Protein AF-A0A958PAH5-F1 (afdb_monomer_lite)

Radius of gyration: 20.18 Å; chains: 1; bounding box: 39×30×57 Å

pLDDT: mean 90.85, std 6.23, range [50.31, 97.56]

Str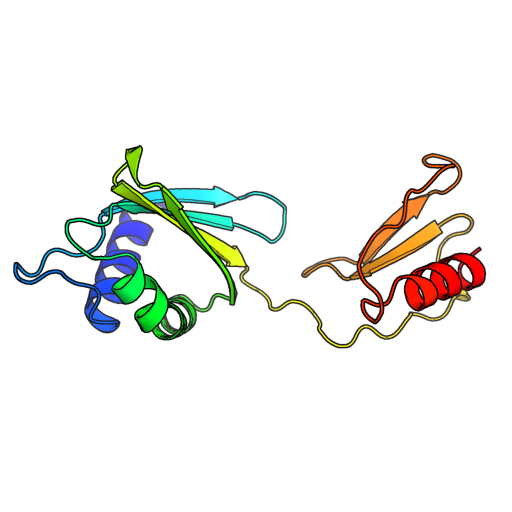ucture (mmCIF, N/CA/C/O backbone):
data_AF-A0A958PAH5-F1
#
_entry.id   AF-A0A958PAH5-F1
#
loop_
_atom_site.group_PDB
_atom_site.id
_atom_site.type_symbol
_atom_site.label_atom_id
_atom_site.label_alt_id
_atom_site.label_comp_id
_atom_site.label_asym_id
_atom_site.label_entity_id
_atom_site.label_seq_id
_atom_site.pdbx_PDB_ins_code
_atom_site.Cartn_x
_atom_site.Cartn_y
_atom_site.Cartn_z
_atom_site.occupancy
_atom_site.B_iso_or_equiv
_atom_site.auth_seq_id
_atom_site.auth_comp_id
_atom_site.auth_asym_id
_atom_site.auth_atom_id
_atom_site.pdbx_PDB_model_num
ATOM 1 N N . MET A 1 1 ? -15.885 -14.153 -1.346 1.00 50.31 1 MET A N 1
ATOM 2 C CA . MET A 1 1 ? -15.772 -14.478 0.097 1.00 50.31 1 MET A CA 1
ATOM 3 C C . MET A 1 1 ? -16.912 -13.771 0.826 1.00 50.31 1 MET A C 1
ATOM 5 O O . MET A 1 1 ? -16.996 -12.555 0.736 1.00 50.31 1 MET A O 1
ATOM 9 N N . GLN A 1 2 ? -17.850 -14.501 1.438 1.00 57.81 2 GLN A N 1
ATOM 10 C CA . GLN A 1 2 ? -19.048 -13.914 2.064 1.00 57.81 2 GLN A CA 1
ATOM 11 C C . GLN A 1 2 ? -18.653 -12.873 3.132 1.00 57.81 2 GLN A C 1
ATOM 13 O O . GLN A 1 2 ? -17.954 -13.219 4.084 1.00 57.81 2 GLN A O 1
ATOM 18 N N . LYS A 1 3 ? -19.107 -11.618 2.974 1.00 70.44 3 LYS A N 1
ATOM 19 C CA . LYS A 1 3 ? -18.812 -10.429 3.813 1.00 70.44 3 LYS A CA 1
ATOM 20 C C . LYS A 1 3 ? -18.780 -10.721 5.323 1.00 70.44 3 LYS A C 1
ATOM 22 O O . LYS A 1 3 ? -17.900 -10.252 6.037 1.00 70.44 3 LYS A O 1
ATOM 27 N N . VAL A 1 4 ? -19.692 -11.577 5.783 1.00 76.06 4 VAL A N 1
ATOM 28 C CA . VAL A 1 4 ? -19.833 -11.996 7.186 1.00 76.06 4 VAL A CA 1
ATOM 29 C C . VAL A 1 4 ? -18.613 -12.768 7.708 1.00 76.06 4 VAL A C 1
ATOM 31 O O . VAL A 1 4 ? -18.192 -12.550 8.842 1.00 76.06 4 VAL A O 1
ATOM 34 N N . ARG A 1 5 ? -18.013 -13.659 6.907 1.00 81.75 5 ARG A N 1
ATOM 35 C CA . ARG A 1 5 ? -16.834 -14.442 7.328 1.00 81.75 5 ARG A CA 1
ATOM 36 C C . ARG A 1 5 ? -15.608 -13.550 7.496 1.00 81.75 5 ARG A C 1
ATOM 38 O O . ARG A 1 5 ? -14.895 -13.683 8.486 1.00 81.75 5 ARG A O 1
ATOM 45 N N . PHE A 1 6 ? -15.414 -12.618 6.563 1.00 84.88 6 PHE A N 1
ATOM 46 C CA . PHE A 1 6 ? -14.322 -11.650 6.627 1.00 84.88 6 PHE A CA 1
ATOM 47 C C . PHE A 1 6 ? -14.455 -10.741 7.851 1.00 84.88 6 PHE A C 1
ATOM 49 O O . PHE A 1 6 ? -13.516 -10.622 8.627 1.00 84.88 6 PHE A O 1
ATOM 56 N N . GLN A 1 7 ? -15.647 -10.192 8.098 1.00 87.38 7 GLN A N 1
ATOM 57 C CA . GLN A 1 7 ? -15.897 -9.344 9.266 1.00 87.38 7 GLN A CA 1
ATOM 58 C C . GLN A 1 7 ? -15.670 -10.084 10.596 1.00 87.38 7 GLN A C 1
ATOM 60 O O . GLN A 1 7 ? -15.093 -9.522 11.524 1.00 87.38 7 GLN A O 1
ATOM 65 N N . LYS A 1 8 ? -16.070 -11.360 10.694 1.00 89.25 8 LYS A N 1
ATOM 66 C CA . LYS A 1 8 ? -15.790 -12.190 11.879 1.00 89.25 8 LYS A CA 1
ATOM 67 C C . LYS A 1 8 ? -14.292 -12.420 12.084 1.00 89.25 8 LYS A C 1
ATOM 69 O O . LYS A 1 8 ? -13.823 -12.335 13.215 1.00 89.25 8 LYS A O 1
ATOM 74 N N . HIS A 1 9 ? -13.555 -12.719 11.015 1.00 90.94 9 HIS A N 1
ATOM 75 C CA . HIS A 1 9 ? -12.103 -12.876 11.078 1.00 90.94 9 HIS A CA 1
ATOM 76 C C . HIS A 1 9 ? -11.424 -11.568 11.505 1.00 90.94 9 HIS A C 1
ATOM 78 O O . HIS A 1 9 ? -10.633 -11.569 12.441 1.00 90.94 9 HIS A O 1
ATOM 84 N N . LEU A 1 10 ? -11.823 -10.447 10.907 1.00 92.50 10 LEU A N 1
ATOM 85 C CA . LEU A 1 10 ? -11.290 -9.125 11.211 1.00 92.50 10 LEU A CA 1
ATOM 86 C C . LEU A 1 10 ? -11.519 -8.723 12.678 1.00 92.50 10 LEU A C 1
ATOM 88 O O . LEU A 1 10 ? -10.606 -8.237 13.334 1.00 92.50 10 LEU A O 1
ATOM 92 N N . ASN A 1 11 ? -12.699 -9.011 13.235 1.00 92.75 11 ASN A N 1
ATOM 93 C CA . ASN A 1 11 ? -12.967 -8.780 14.657 1.00 92.75 11 ASN A CA 1
ATOM 94 C C . ASN A 1 11 ? -12.052 -9.607 15.572 1.00 92.75 11 ASN A C 1
ATOM 96 O O . ASN A 1 11 ? -11.585 -9.092 16.585 1.00 92.75 11 ASN A O 1
ATOM 100 N N . LYS A 1 12 ? -11.770 -10.872 15.223 1.00 93.38 12 LYS A N 1
ATOM 101 C CA . LYS A 1 12 ? -10.800 -11.691 15.972 1.00 93.38 12 LYS A CA 1
ATOM 102 C C . LYS A 1 12 ? -9.405 -11.077 15.913 1.00 93.38 12 LYS A C 1
ATOM 104 O O . LYS A 1 12 ? -8.739 -10.990 16.937 1.00 93.38 12 LYS A O 1
ATOM 109 N N . VAL A 1 13 ? -8.997 -10.605 14.738 1.00 94.12 13 VAL A N 1
ATOM 110 C CA . VAL A 1 13 ? -7.708 -9.934 14.559 1.00 94.12 13 VAL A CA 1
ATOM 111 C C . VAL A 1 13 ? -7.614 -8.670 15.416 1.00 94.12 13 VAL A C 1
ATOM 113 O O . VAL A 1 13 ? -6.615 -8.490 16.105 1.00 94.12 13 VAL A O 1
ATOM 116 N N . PHE A 1 14 ? -8.655 -7.833 15.458 1.00 95.06 14 PHE A N 1
ATOM 117 C CA . PHE A 1 14 ? -8.663 -6.648 16.324 1.00 95.06 14 PHE A CA 1
ATOM 118 C C . PHE A 1 14 ? -8.478 -6.999 17.799 1.00 95.06 14 PHE A C 1
ATOM 120 O O . PHE A 1 14 ? -7.708 -6.336 18.490 1.00 95.06 14 PHE A O 1
ATOM 127 N N . LEU A 1 15 ? -9.136 -8.058 18.275 1.00 92.69 15 LEU A N 1
ATOM 128 C CA . LEU A 1 15 ? -8.969 -8.531 19.649 1.00 92.69 15 LEU A CA 1
ATOM 129 C C . LEU A 1 15 ? -7.538 -9.013 19.915 1.00 92.69 15 LEU A C 1
ATOM 131 O O . LEU A 1 15 ? -6.963 -8.633 20.932 1.00 92.69 15 LEU A O 1
ATOM 135 N N . ASN A 1 16 ? -6.951 -9.778 18.989 1.00 91.31 16 ASN A N 1
ATOM 136 C CA . ASN A 1 16 ? -5.570 -10.258 19.095 1.00 91.31 16 ASN A CA 1
ATOM 137 C C . ASN A 1 16 ? -4.551 -9.109 19.115 1.00 91.31 16 ASN A C 1
ATOM 139 O O . ASN A 1 16 ? -3.548 -9.193 19.814 1.00 91.31 16 ASN A O 1
ATOM 143 N N . CYS A 1 17 ? -4.820 -8.027 18.381 1.00 91.00 17 CYS A N 1
ATOM 144 C CA . CYS A 1 17 ? -3.957 -6.844 18.338 1.00 91.00 17 CYS A CA 1
ATOM 145 C C . CYS A 1 17 ? -4.187 -5.886 19.522 1.00 91.00 17 CYS A C 1
ATOM 147 O O . CYS A 1 17 ? -3.601 -4.808 19.552 1.00 91.00 17 CYS A O 1
ATOM 149 N N . GLY A 1 18 ? -5.084 -6.214 20.462 1.00 90.31 18 GLY A N 1
ATOM 150 C CA . GLY A 1 18 ? -5.451 -5.320 21.566 1.00 90.31 18 GLY A CA 1
ATOM 151 C C . GLY A 1 18 ? -6.217 -4.067 21.125 1.00 90.31 18 GLY A C 1
ATOM 152 O O . GLY A 1 18 ? -6.397 -3.140 21.913 1.00 90.31 18 GLY A O 1
ATOM 153 N N . LEU A 1 19 ? -6.705 -4.036 19.883 1.00 93.50 19 LEU A N 1
ATOM 154 C CA . LEU A 1 19 ? -7.373 -2.892 19.279 1.00 93.50 19 LEU A CA 1
ATOM 155 C C . LEU A 1 19 ? -8.840 -2.845 19.723 1.00 93.50 19 LEU A C 1
ATOM 157 O O . LEU A 1 19 ? -9.766 -3.194 18.987 1.00 93.50 19 LEU A O 1
ATOM 161 N N . LYS A 1 20 ? -9.043 -2.449 20.979 1.00 94.25 20 LYS A N 1
ATOM 162 C CA . LYS A 1 20 ? -10.345 -2.302 21.634 1.00 94.25 20 LYS A CA 1
ATOM 163 C C . LYS A 1 20 ? -10.344 -1.078 22.542 1.00 94.25 20 LYS A C 1
ATOM 165 O O . LYS A 1 20 ? -9.321 -0.728 23.125 1.00 94.25 20 LYS A O 1
ATOM 170 N N . ASN A 1 21 ? -11.488 -0.416 22.661 1.00 92.25 21 ASN A N 1
ATOM 171 C CA . ASN A 1 21 ? -11.636 0.702 23.589 1.00 92.25 21 ASN A CA 1
ATOM 172 C C . ASN A 1 21 ? -11.779 0.214 25.048 1.00 92.25 21 ASN A C 1
ATOM 174 O O . ASN A 1 21 ? -11.850 -0.989 25.308 1.00 92.25 21 ASN A O 1
ATOM 178 N N . ALA A 1 22 ? -11.872 1.149 26.000 1.00 89.94 22 ALA A N 1
ATOM 179 C CA . ALA A 1 22 ? -12.030 0.842 27.428 1.00 89.94 22 ALA A CA 1
ATOM 180 C C . ALA A 1 22 ? -13.271 -0.020 27.749 1.00 89.94 22 ALA A C 1
ATOM 182 O O . ALA A 1 22 ? -13.272 -0.773 28.715 1.00 89.94 22 ALA A O 1
ATOM 183 N N . PHE A 1 23 ? -14.305 0.041 26.905 1.00 90.44 23 PHE A N 1
ATOM 184 C CA . PHE A 1 23 ? -15.536 -0.746 27.026 1.00 90.44 23 PHE A CA 1
ATOM 185 C C . PHE A 1 23 ? -15.470 -2.095 26.289 1.00 90.44 23 PHE A C 1
ATOM 187 O O . PHE A 1 23 ? -16.491 -2.757 26.116 1.00 90.44 23 PHE A O 1
ATOM 194 N N . GLY A 1 24 ? -14.299 -2.486 25.778 1.00 89.06 24 GLY A N 1
ATOM 195 C CA . GLY A 1 24 ? -14.103 -3.737 25.045 1.00 89.06 24 GLY A CA 1
ATOM 196 C C . GLY A 1 24 ? -14.654 -3.748 23.615 1.00 89.06 24 GLY A C 1
ATOM 197 O O . GLY A 1 24 ? -14.652 -4.801 22.979 1.00 89.06 24 GLY A O 1
ATOM 198 N N . LYS A 1 25 ? -15.102 -2.608 23.069 1.00 92.50 25 LYS A N 1
ATOM 199 C CA . LYS A 1 25 ? -15.568 -2.527 21.675 1.00 92.50 25 LYS A CA 1
ATOM 200 C C . LYS A 1 25 ? -14.382 -2.423 20.717 1.00 92.50 25 LYS A C 1
ATOM 202 O O . LYS A 1 25 ? -13.494 -1.595 20.911 1.00 92.50 25 LYS A O 1
ATOM 207 N N . THR A 1 26 ? -14.408 -3.224 19.657 1.00 95.12 26 THR A N 1
ATOM 208 C CA . THR A 1 26 ? -13.426 -3.202 18.562 1.00 95.12 26 THR A CA 1
ATOM 209 C C . THR A 1 26 ? -13.804 -2.174 17.485 1.00 95.12 26 THR A C 1
ATOM 211 O O . THR A 1 26 ? -14.954 -1.708 17.455 1.00 95.12 26 THR A O 1
ATOM 214 N N . PRO A 1 27 ? -12.886 -1.830 16.561 1.00 96.06 27 PRO A N 1
ATOM 215 C CA . PRO A 1 27 ? -13.210 -1.048 15.374 1.00 96.06 27 PRO A CA 1
ATOM 216 C C . PRO A 1 27 ? -14.375 -1.645 14.581 1.00 96.06 27 PRO A C 1
ATOM 218 O O . PRO A 1 27 ? -14.545 -2.864 14.494 1.00 96.06 27 PRO A O 1
ATOM 221 N N . GLY A 1 28 ? -15.193 -0.775 13.993 1.00 94.62 28 GLY A N 1
ATOM 222 C CA . GLY A 1 28 ? -16.343 -1.187 13.191 1.00 94.62 28 GLY A CA 1
ATOM 223 C C . GLY A 1 28 ? -15.968 -1.325 11.723 1.00 94.62 28 GLY A C 1
ATOM 224 O O . GLY A 1 28 ? -15.526 -0.357 11.118 1.00 94.62 28 GLY A O 1
ATOM 225 N N . PHE A 1 29 ? -16.180 -2.489 11.115 1.00 95.25 29 PHE A N 1
ATOM 226 C CA . PHE A 1 29 ? -15.970 -2.654 9.675 1.00 95.25 29 PHE A CA 1
ATOM 227 C C . PHE A 1 29 ? -16.925 -1.766 8.857 1.00 95.25 29 PHE A C 1
ATOM 229 O O . PHE A 1 29 ? -18.138 -1.821 9.064 1.00 95.25 29 PHE A O 1
ATOM 236 N N . ILE A 1 30 ? -16.390 -0.979 7.914 1.00 94.88 30 ILE A N 1
ATOM 237 C CA . ILE A 1 30 ? -17.185 -0.202 6.951 1.00 94.88 30 ILE A CA 1
ATOM 238 C C . ILE A 1 30 ? -17.173 -0.916 5.596 1.00 94.88 30 ILE A C 1
ATOM 240 O O . ILE A 1 30 ? -18.212 -1.391 5.132 1.00 94.88 30 ILE A O 1
ATOM 244 N N . PHE A 1 31 ? -15.999 -1.017 4.969 1.00 94.62 31 PHE A N 1
ATOM 245 C CA . PHE A 1 31 ? -15.809 -1.726 3.705 1.00 94.62 31 PHE A CA 1
ATOM 246 C C . PHE A 1 31 ? -14.356 -2.163 3.514 1.00 94.62 31 PHE A C 1
ATOM 248 O O . PHE A 1 31 ? -13.446 -1.643 4.154 1.00 94.62 31 PHE A O 1
ATOM 255 N N . ASP A 1 32 ? -14.156 -3.081 2.573 1.00 94.44 32 ASP A N 1
ATOM 256 C CA . ASP A 1 32 ? -12.856 -3.444 2.014 1.00 94.44 32 ASP A CA 1
ATOM 257 C C . ASP A 1 32 ? -13.013 -3.587 0.495 1.00 94.44 32 ASP A C 1
ATOM 259 O O . ASP A 1 32 ? -13.796 -4.423 0.030 1.00 94.44 32 ASP A O 1
ATOM 263 N N . ARG A 1 33 ? -12.331 -2.736 -0.279 1.00 94.56 33 ARG A N 1
ATOM 264 C CA . ARG A 1 33 ? -12.472 -2.667 -1.743 1.00 94.56 33 ARG A CA 1
ATOM 265 C C . ARG A 1 33 ? -11.125 -2.548 -2.442 1.00 94.56 33 ARG A C 1
ATOM 267 O O . ARG A 1 33 ? -10.218 -1.911 -1.917 1.00 94.56 33 ARG A O 1
ATOM 274 N N . SER A 1 34 ? -11.020 -3.120 -3.637 1.00 94.12 34 SER A N 1
ATOM 275 C CA . SER A 1 34 ? -9.860 -2.903 -4.505 1.00 94.12 34 SER A CA 1
ATOM 276 C C . SER A 1 34 ? -9.818 -1.448 -4.974 1.00 94.12 34 SER A C 1
ATOM 278 O O . SER A 1 34 ? -10.854 -0.892 -5.343 1.00 94.12 34 SER A O 1
ATOM 280 N N . VAL A 1 35 ? -8.636 -0.839 -4.914 1.00 93.19 35 VAL A N 1
ATOM 281 C CA . VAL A 1 35 ? -8.342 0.477 -5.506 1.00 93.19 35 VAL A CA 1
ATOM 282 C C . VAL A 1 35 ? -7.754 0.281 -6.897 1.00 93.19 35 VAL A C 1
ATOM 284 O O . VAL A 1 35 ? -8.156 0.959 -7.835 1.00 93.19 35 VAL A O 1
ATOM 287 N N . ASP A 1 36 ? -6.871 -0.706 -7.027 1.00 88.69 36 ASP A N 1
ATOM 288 C CA . ASP A 1 36 ? -6.302 -1.167 -8.285 1.00 88.69 36 ASP A CA 1
ATOM 289 C C . ASP A 1 36 ? -6.155 -2.706 -8.256 1.00 88.69 36 ASP A C 1
ATOM 291 O O . ASP A 1 36 ? -6.856 -3.396 -7.507 1.00 88.69 36 ASP A O 1
ATOM 295 N N . ILE A 1 37 ? -5.298 -3.255 -9.119 1.00 87.12 37 ILE A N 1
ATOM 296 C CA . ILE A 1 37 ? -5.066 -4.699 -9.261 1.00 87.12 37 ILE A CA 1
ATOM 297 C C . ILE A 1 37 ? -4.431 -5.305 -7.996 1.00 87.12 37 ILE A C 1
ATOM 299 O O . ILE A 1 37 ? -4.783 -6.426 -7.622 1.00 87.12 37 ILE A O 1
ATOM 303 N N . ASP A 1 38 ? -3.533 -4.577 -7.334 1.00 90.81 38 ASP A N 1
ATOM 304 C CA . ASP A 1 38 ? -2.702 -5.070 -6.230 1.00 90.81 38 ASP A CA 1
ATOM 305 C C . ASP A 1 38 ? -3.063 -4.435 -4.874 1.00 90.81 38 ASP A C 1
ATOM 307 O O . ASP A 1 38 ? -2.851 -5.048 -3.821 1.00 90.81 38 ASP A O 1
ATOM 311 N N . THR A 1 39 ? -3.651 -3.239 -4.896 1.00 92.94 39 THR A N 1
ATOM 312 C CA . THR A 1 39 ? -3.927 -2.395 -3.733 1.00 92.94 39 THR A CA 1
ATOM 313 C C . THR A 1 39 ? -5.397 -2.451 -3.337 1.00 92.94 39 THR A C 1
ATOM 315 O O . THR A 1 39 ? -6.319 -2.352 -4.158 1.00 92.94 39 THR A O 1
ATOM 318 N N . ARG A 1 40 ? -5.644 -2.543 -2.033 1.00 95.31 40 ARG A N 1
ATOM 319 C CA . ARG A 1 40 ? -6.969 -2.532 -1.415 1.00 95.31 40 ARG A CA 1
ATOM 320 C C . ARG A 1 40 ? -7.056 -1.441 -0.361 1.00 95.31 40 ARG A C 1
ATOM 322 O O . ARG A 1 40 ? -6.068 -1.043 0.246 1.00 95.31 40 ARG A O 1
ATOM 329 N N . LYS A 1 41 ? -8.277 -0.968 -0.136 1.00 97.12 41 LYS A N 1
ATOM 330 C CA . LYS A 1 41 ? -8.613 0.017 0.887 1.00 97.12 41 LYS A CA 1
ATOM 331 C C . LYS A 1 41 ? -9.592 -0.590 1.881 1.00 97.12 41 LYS A C 1
ATOM 333 O O . LYS A 1 41 ? -10.735 -0.881 1.517 1.00 97.12 41 LYS A O 1
ATOM 338 N N . LEU A 1 42 ? -9.150 -0.711 3.129 1.00 96.38 42 LEU A N 1
ATOM 339 C CA . LEU A 1 42 ? -9.955 -1.098 4.283 1.00 96.38 42 LEU A CA 1
ATOM 340 C C . LEU A 1 42 ? -10.377 0.159 5.049 1.00 96.38 42 LEU A C 1
ATOM 342 O O . LEU A 1 42 ? -9.531 0.916 5.513 1.00 96.38 42 LEU A O 1
ATOM 346 N N . ALA A 1 43 ? -11.680 0.366 5.211 1.00 96.81 43 ALA A N 1
ATOM 347 C CA . ALA A 1 43 ? -12.223 1.466 6.001 1.00 96.81 43 ALA A CA 1
ATOM 348 C C . ALA A 1 43 ? -12.855 0.947 7.295 1.00 96.81 43 ALA A C 1
ATOM 350 O O . ALA A 1 43 ? -13.694 0.037 7.270 1.00 96.81 43 ALA A O 1
ATOM 351 N N . LEU A 1 44 ? -12.477 1.553 8.424 1.00 96.62 44 LEU A N 1
ATOM 352 C CA . LEU A 1 44 ? -12.918 1.163 9.766 1.00 96.62 44 LEU A CA 1
ATOM 353 C C . LEU A 1 44 ? -13.446 2.370 10.545 1.00 96.62 44 LEU A C 1
ATOM 355 O O . LEU A 1 44 ? -12.886 3.460 10.484 1.00 96.62 44 LEU A O 1
ATOM 359 N N . ARG A 1 45 ? -14.508 2.180 11.329 1.00 96.44 45 ARG A N 1
ATOM 360 C CA . ARG A 1 45 ? -14.958 3.141 12.343 1.00 96.44 45 ARG A CA 1
ATOM 361 C C . ARG A 1 45 ? -14.064 3.045 13.569 1.00 96.44 45 ARG A C 1
ATOM 363 O O . ARG A 1 45 ? -13.808 1.941 14.053 1.00 96.44 45 ARG A O 1
ATOM 370 N N . LYS A 1 46 ? -13.684 4.196 14.124 1.00 94.56 46 LYS A N 1
ATOM 371 C CA . LYS A 1 46 ? -12.801 4.278 15.296 1.00 94.56 46 LYS A CA 1
ATOM 372 C C . LYS A 1 46 ? -13.423 3.727 16.580 1.00 94.56 46 LYS A C 1
ATOM 374 O O . LYS A 1 46 ? -12.706 3.218 17.429 1.00 94.56 46 LYS A O 1
ATOM 379 N N . ASN A 1 47 ? -14.745 3.830 16.745 1.00 93.62 47 ASN A N 1
ATOM 380 C CA . ASN A 1 47 ? -15.469 3.361 17.937 1.00 93.62 47 ASN A CA 1
ATOM 381 C C . ASN A 1 47 ? -14.837 3.813 19.277 1.00 93.62 47 ASN A C 1
ATOM 383 O O . ASN A 1 47 ? -14.773 3.049 20.239 1.00 93.62 47 ASN A O 1
ATOM 387 N N . GLY A 1 48 ? -14.380 5.069 19.346 1.00 90.75 48 GLY A N 1
ATOM 388 C CA . GLY A 1 48 ? -13.771 5.654 20.548 1.00 90.75 48 GLY A CA 1
ATOM 389 C C . GLY A 1 48 ? -12.264 5.416 20.702 1.00 90.75 48 GLY A C 1
ATOM 390 O O . GLY A 1 48 ? -11.697 5.838 21.701 1.00 90.75 48 GLY A O 1
ATOM 391 N N . LEU A 1 49 ? -11.612 4.770 19.732 1.00 94.44 49 LEU A N 1
ATOM 392 C CA . LEU A 1 49 ? -10.152 4.702 19.641 1.00 94.44 49 LEU A CA 1
ATOM 393 C C . LEU A 1 49 ? -9.584 5.974 18.991 1.00 94.44 49 LEU A C 1
ATOM 395 O O . LEU A 1 49 ? -10.184 6.551 18.081 1.00 94.44 49 LEU A O 1
ATOM 399 N N . SER A 1 50 ? -8.408 6.396 19.441 1.00 94.44 50 SER A N 1
ATOM 400 C CA . SER A 1 50 ? -7.624 7.469 18.821 1.00 94.44 50 SER A CA 1
ATOM 401 C C . SER A 1 50 ? -6.849 6.959 17.604 1.00 94.44 50 SER A C 1
ATOM 403 O O . SER A 1 50 ? -6.523 5.776 17.523 1.00 94.44 50 SER A O 1
ATOM 405 N N . PHE A 1 51 ? -6.504 7.853 16.674 1.00 95.81 51 PHE A N 1
ATOM 406 C CA . PHE A 1 51 ? -5.670 7.510 15.517 1.00 95.81 51 PHE A CA 1
ATOM 407 C C . PHE A 1 51 ? -4.327 6.883 15.922 1.00 95.81 51 PHE A C 1
ATOM 409 O O . PHE A 1 51 ? -3.940 5.855 15.378 1.00 95.81 51 PHE A O 1
ATOM 416 N N . LYS A 1 52 ? -3.691 7.418 16.972 1.00 95.75 52 LYS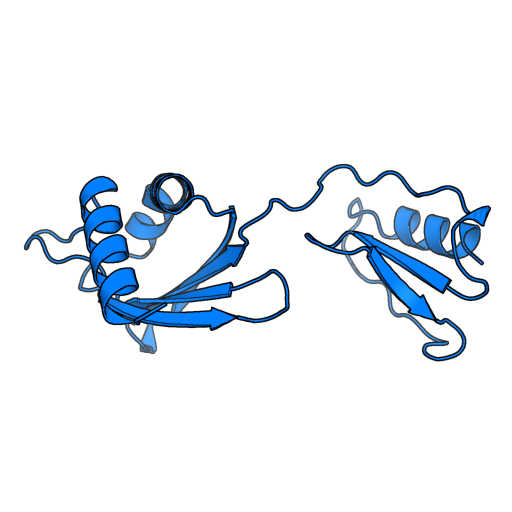 A N 1
ATOM 417 C CA . LYS A 1 52 ? -2.418 6.915 17.504 1.00 95.75 52 LYS A CA 1
ATOM 418 C C . LYS A 1 52 ? -2.477 5.441 17.922 1.00 95.75 52 LYS A C 1
ATOM 420 O O . LYS A 1 52 ? -1.512 4.711 17.738 1.00 95.75 52 LYS A O 1
ATOM 425 N N . GLN A 1 53 ? -3.612 4.978 18.452 1.00 95.25 53 GLN A N 1
ATOM 426 C CA . GLN A 1 53 ? -3.791 3.560 18.797 1.00 95.25 53 GLN A CA 1
ATOM 427 C C . GLN A 1 53 ? -3.830 2.663 17.553 1.00 95.25 53 GLN A C 1
ATOM 429 O O . GLN A 1 53 ? -3.386 1.517 17.606 1.00 95.25 53 GLN A O 1
ATOM 434 N N . PHE A 1 54 ? -4.341 3.168 16.428 1.00 95.88 54 PHE A N 1
ATOM 435 C CA . PHE A 1 54 ? -4.278 2.448 15.159 1.00 95.88 54 PHE A CA 1
ATOM 436 C C . PHE A 1 54 ? -2.861 2.428 14.592 1.00 95.88 54 PHE A C 1
ATOM 438 O O . PHE A 1 54 ? -2.421 1.370 14.164 1.00 95.88 54 PHE A O 1
ATOM 445 N N . GLU A 1 55 ? -2.129 3.543 14.648 1.00 95.44 55 GLU A N 1
ATOM 446 C CA . GLU A 1 55 ? -0.723 3.584 14.219 1.00 95.44 55 GLU A CA 1
ATOM 447 C C . GLU A 1 55 ? 0.136 2.589 15.010 1.00 95.44 55 GLU A C 1
ATOM 449 O O . GLU A 1 55 ? 0.858 1.790 14.426 1.00 95.44 55 GLU A O 1
ATOM 454 N N . GLN A 1 56 ? -0.008 2.563 16.337 1.00 94.81 56 GLN A N 1
ATOM 455 C CA . GLN A 1 56 ? 0.748 1.657 17.210 1.00 94.81 56 GLN A CA 1
ATOM 456 C C . GLN A 1 56 ? 0.410 0.173 17.010 1.00 94.81 56 GLN A C 1
ATOM 458 O O . GLN A 1 56 ? 1.229 -0.690 17.306 1.00 94.81 56 GLN A O 1
ATOM 463 N N . SER A 1 57 ? -0.798 -0.139 16.538 1.00 94.25 57 SER A N 1
ATOM 464 C CA . SER A 1 57 ? -1.234 -1.518 16.285 1.00 94.25 57 SER A CA 1
ATOM 465 C C . SER A 1 57 ? -1.110 -1.925 14.817 1.00 94.25 57 SER A C 1
ATOM 467 O O . SER A 1 57 ? -1.448 -3.062 14.483 1.00 94.25 57 SER A O 1
ATOM 469 N N . LEU A 1 58 ? -0.625 -1.033 13.946 1.00 93.81 58 LEU A N 1
ATOM 470 C CA . LEU A 1 58 ? -0.626 -1.227 12.499 1.00 93.81 58 LEU A CA 1
ATOM 471 C C . LEU A 1 58 ? 0.220 -2.428 12.079 1.00 93.81 58 LEU A C 1
ATOM 473 O O . LEU A 1 58 ? -0.245 -3.241 11.286 1.00 93.81 58 LEU A O 1
ATOM 477 N N . ASP A 1 59 ? 1.405 -2.586 12.667 1.00 93.56 59 ASP A N 1
ATOM 478 C CA . ASP A 1 59 ? 2.300 -3.712 12.378 1.00 93.56 59 ASP A CA 1
ATOM 479 C C . ASP A 1 59 ? 1.691 -5.041 12.835 1.00 93.56 59 ASP A C 1
ATOM 481 O O . ASP A 1 59 ? 1.699 -6.037 12.110 1.00 93.56 59 ASP A O 1
ATOM 485 N N . HIS A 1 60 ? 1.080 -5.066 14.023 1.00 94.38 60 HIS A N 1
ATOM 486 C CA . HIS A 1 60 ? 0.379 -6.250 14.519 1.00 94.38 60 HIS A CA 1
ATOM 487 C C . HIS A 1 60 ? -0.822 -6.607 13.640 1.00 94.38 60 HIS A C 1
ATOM 489 O O . HIS A 1 60 ? -1.030 -7.787 13.337 1.00 94.38 60 HIS A O 1
ATOM 495 N N . LEU A 1 61 ? -1.587 -5.602 13.208 1.00 94.19 61 LEU A N 1
ATOM 496 C CA . LEU A 1 61 ? -2.718 -5.760 12.300 1.00 94.19 61 LEU A CA 1
ATOM 497 C C . LEU A 1 61 ? -2.253 -6.324 10.953 1.00 94.19 61 LEU A C 1
ATOM 499 O O . LEU A 1 61 ? -2.834 -7.295 10.468 1.00 94.19 61 LEU A O 1
ATOM 503 N N . ALA A 1 62 ? -1.197 -5.742 10.383 1.00 94.25 62 ALA A N 1
ATOM 504 C CA . ALA A 1 62 ? -0.608 -6.147 9.116 1.00 94.25 62 ALA A CA 1
ATOM 505 C C . ALA A 1 62 ? -0.136 -7.607 9.163 1.00 94.25 62 ALA A C 1
ATOM 507 O O . ALA A 1 62 ? -0.521 -8.412 8.315 1.00 94.25 62 ALA A O 1
ATOM 508 N N . ASN A 1 63 ? 0.580 -7.982 10.225 1.00 93.50 63 ASN A N 1
ATOM 509 C CA . ASN A 1 63 ? 1.059 -9.346 10.440 1.00 93.50 63 ASN A CA 1
ATOM 510 C C . ASN A 1 63 ? -0.086 -10.357 10.606 1.00 93.50 63 ASN A C 1
ATOM 512 O O . ASN A 1 63 ? -0.067 -11.422 9.990 1.00 93.50 63 ASN A O 1
ATOM 516 N N . ASN A 1 64 ? -1.112 -10.029 11.398 1.00 93.50 64 ASN A N 1
ATOM 517 C CA . ASN A 1 64 ? -2.253 -10.928 11.616 1.00 93.50 64 ASN A CA 1
ATOM 518 C C . ASN A 1 64 ? -3.117 -11.102 10.358 1.00 93.50 64 ASN A C 1
ATOM 520 O O . ASN A 1 64 ? -3.712 -12.163 10.170 1.00 93.50 64 ASN A O 1
ATOM 524 N N . LEU A 1 65 ? -3.205 -10.071 9.514 1.00 92.19 65 LEU A N 1
ATOM 525 C CA . LEU A 1 65 ? -3.925 -10.125 8.240 1.00 92.19 65 LEU A CA 1
ATOM 526 C C . LEU A 1 65 ? -3.062 -10.638 7.079 1.00 92.19 65 LEU A C 1
ATOM 528 O O . LEU A 1 65 ? -3.616 -10.883 6.008 1.00 92.19 65 LEU A O 1
ATOM 532 N N . GLN A 1 66 ? -1.752 -10.820 7.285 1.00 93.25 66 GLN A N 1
ATOM 533 C CA . GLN A 1 66 ? -0.772 -11.178 6.253 1.00 93.25 66 GLN A CA 1
ATOM 534 C C . GLN A 1 66 ? -0.796 -10.190 5.076 1.00 93.25 66 GLN A C 1
ATOM 536 O O . GLN A 1 66 ? -0.948 -10.569 3.912 1.00 93.25 66 GLN A O 1
ATOM 541 N N . ILE A 1 67 ? -0.704 -8.899 5.397 1.00 94.56 67 ILE A N 1
ATOM 542 C CA . ILE A 1 67 ? -0.749 -7.794 4.434 1.00 94.56 67 ILE A CA 1
ATOM 543 C C . ILE A 1 67 ? 0.435 -6.848 4.619 1.00 94.56 67 ILE A C 1
ATOM 545 O O . ILE A 1 67 ? 1.018 -6.765 5.695 1.00 94.56 67 ILE A O 1
ATOM 549 N N . TYR A 1 68 ? 0.726 -6.088 3.569 1.00 94.38 68 TYR A N 1
ATOM 550 C CA . TYR A 1 68 ? 1.685 -4.990 3.565 1.00 94.3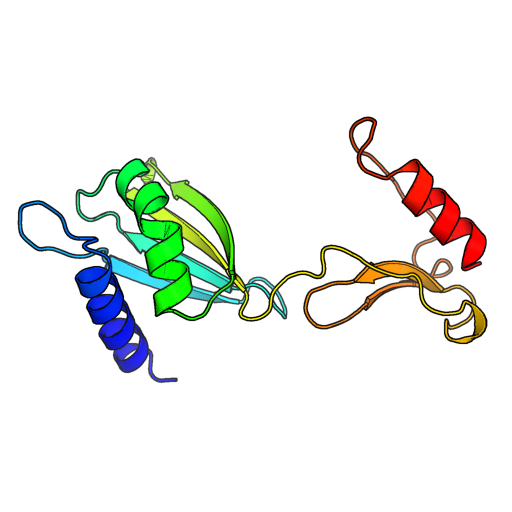8 68 TYR A CA 1
ATOM 551 C C . TYR A 1 68 ? 0.912 -3.680 3.552 1.00 94.38 68 TYR A C 1
ATOM 553 O O . TYR A 1 68 ? 0.105 -3.460 2.649 1.00 94.38 68 TYR A O 1
ATOM 561 N N . THR A 1 69 ? 1.125 -2.831 4.552 1.00 93.88 69 THR A N 1
ATOM 562 C CA . THR A 1 69 ? 0.429 -1.545 4.650 1.00 93.88 69 THR A CA 1
ATOM 563 C C . THR A 1 69 ? 1.204 -0.468 3.903 1.00 93.88 69 THR A C 1
ATOM 565 O O . THR A 1 69 ? 2.374 -0.242 4.188 1.00 93.88 69 THR A O 1
ATOM 568 N N . ASP A 1 70 ? 0.538 0.222 2.981 1.00 92.56 70 ASP A N 1
ATOM 569 C CA . ASP A 1 70 ? 1.089 1.374 2.261 1.00 92.56 70 ASP A CA 1
ATOM 570 C C . ASP A 1 70 ? 0.942 2.660 3.069 1.00 92.56 70 ASP A C 1
ATOM 572 O O . ASP A 1 70 ? 1.848 3.485 3.148 1.00 92.56 70 ASP A O 1
ATOM 576 N N . SER A 1 71 ? -0.244 2.866 3.640 1.00 94.56 71 SER A N 1
ATOM 577 C CA . SER A 1 71 ? -0.534 4.042 4.454 1.00 94.56 71 SER A CA 1
ATOM 578 C C . SER A 1 71 ? -1.775 3.837 5.307 1.00 94.56 71 SER A C 1
ATOM 580 O O . SER A 1 71 ? -2.653 3.022 5.006 1.00 94.56 71 SER A O 1
ATOM 582 N N . ILE A 1 72 ? -1.854 4.632 6.367 1.00 97.00 72 ILE A N 1
ATOM 583 C CA . ILE A 1 72 ? -3.043 4.793 7.189 1.00 97.00 72 ILE A CA 1
ATOM 584 C C . ILE A 1 72 ? -3.401 6.278 7.252 1.00 97.00 72 ILE A C 1
ATOM 586 O O . ILE A 1 72 ? -2.529 7.133 7.395 1.00 97.00 72 ILE A O 1
ATOM 590 N N . SER A 1 73 ? -4.684 6.602 7.127 1.00 96.50 73 SER A N 1
ATOM 591 C CA . SER A 1 73 ? -5.174 7.977 7.214 1.00 96.50 73 SER A CA 1
ATOM 592 C C . SER A 1 73 ? -6.441 8.076 8.053 1.00 96.50 73 SER A C 1
ATOM 594 O O . SER A 1 73 ? -7.223 7.130 8.174 1.00 96.50 73 SER A O 1
ATOM 596 N N . GLU A 1 74 ? -6.638 9.240 8.668 1.00 96.50 74 GLU A N 1
ATOM 597 C CA . GLU A 1 74 ? -7.805 9.536 9.490 1.00 96.50 74 GLU A CA 1
ATOM 598 C C . GLU A 1 74 ? -8.789 10.427 8.730 1.00 96.50 74 GLU A C 1
ATOM 600 O O . GLU A 1 74 ? -8.433 11.499 8.245 1.00 96.50 74 GLU A O 1
ATOM 605 N N . ASN A 1 75 ? -10.062 10.035 8.713 1.00 94.62 75 ASN A N 1
ATOM 606 C CA . ASN A 1 75 ? -11.158 10.930 8.375 1.00 94.62 75 ASN A CA 1
ATOM 607 C C . ASN A 1 75 ? -11.846 11.380 9.672 1.00 94.62 75 ASN A C 1
ATOM 609 O O . ASN A 1 75 ? -12.663 10.653 10.251 1.00 94.62 75 ASN A O 1
ATOM 613 N N . ARG A 1 76 ? -11.487 12.579 10.143 1.00 91.50 76 ARG A N 1
ATOM 614 C CA . ARG A 1 76 ? -11.988 13.132 11.411 1.00 91.50 76 ARG A CA 1
ATOM 615 C C . ARG A 1 76 ? -13.485 13.414 11.374 1.00 91.50 76 ARG A C 1
ATOM 617 O O . ARG A 1 76 ? -14.171 13.033 12.316 1.00 91.50 76 ARG A O 1
ATOM 624 N N . GLU A 1 77 ? -13.984 13.981 10.277 1.00 92.00 77 GLU A N 1
ATOM 625 C CA . GLU A 1 77 ? -15.407 14.302 10.089 1.00 92.00 77 GLU A CA 1
ATOM 626 C C . GLU A 1 77 ? -16.295 13.056 10.164 1.00 92.00 77 GLU A C 1
ATOM 628 O O . GLU A 1 77 ? -17.361 13.075 10.774 1.00 92.00 77 GLU A O 1
ATOM 633 N N . LYS A 1 78 ? -15.839 11.940 9.581 1.00 91.94 78 LYS A N 1
ATOM 634 C CA . LYS A 1 78 ? -16.592 10.675 9.544 1.00 91.94 78 LYS A CA 1
ATOM 635 C C . LYS A 1 78 ? -16.266 9.730 10.700 1.00 91.94 78 LYS A C 1
ATOM 637 O O . LYS A 1 78 ? -16.857 8.653 10.794 1.00 91.94 78 LYS A O 1
ATOM 642 N N . GLY A 1 79 ? -15.321 10.093 11.569 1.00 94.25 79 GLY A N 1
ATOM 643 C CA . GLY A 1 79 ? -14.889 9.249 12.683 1.00 94.25 79 GLY A CA 1
ATOM 644 C C . GLY A 1 79 ? -14.315 7.895 12.241 1.00 94.25 79 GLY A C 1
ATOM 645 O O . GLY A 1 79 ? -14.476 6.893 12.948 1.00 94.25 79 GLY A O 1
ATOM 646 N N . SER A 1 80 ? -13.661 7.849 11.080 1.00 96.69 80 SER A N 1
ATOM 647 C CA . SER A 1 80 ? -13.150 6.620 10.467 1.00 96.69 80 SER A CA 1
ATOM 648 C C . SER A 1 80 ? -11.660 6.699 10.161 1.00 96.69 80 SER A C 1
ATOM 650 O O . SER A 1 80 ? -11.084 7.780 10.079 1.00 96.69 80 SER A O 1
ATOM 652 N N . ILE A 1 81 ? -11.054 5.537 9.962 1.00 97.12 81 ILE A N 1
ATOM 653 C CA . ILE A 1 81 ? -9.710 5.390 9.416 1.00 97.12 81 ILE A CA 1
ATOM 654 C C . ILE A 1 81 ? -9.768 4.639 8.089 1.00 97.12 81 ILE A C 1
ATOM 656 O O . ILE A 1 81 ? -10.659 3.809 7.871 1.00 97.12 81 ILE A O 1
ATOM 660 N N . GLU A 1 82 ? -8.813 4.925 7.220 1.00 97.56 82 GLU A N 1
ATOM 661 C CA . GLU A 1 82 ? -8.591 4.200 5.977 1.00 97.56 82 GLU A CA 1
ATOM 662 C C . GLU A 1 82 ? -7.184 3.611 5.996 1.00 97.56 82 GLU A C 1
ATOM 664 O O . GLU A 1 82 ? -6.215 4.318 6.252 1.00 97.56 82 GLU A O 1
ATOM 669 N N . VAL A 1 83 ? -7.084 2.313 5.727 1.00 97.00 83 VAL A N 1
ATOM 670 C CA . VAL A 1 83 ? -5.819 1.594 5.570 1.00 97.00 83 VAL A CA 1
ATOM 671 C C . VAL A 1 83 ? -5.704 1.188 4.109 1.00 97.00 83 VAL A C 1
ATOM 673 O O . VAL A 1 83 ? -6.559 0.456 3.596 1.00 97.00 83 VAL A O 1
ATOM 676 N N . LEU A 1 84 ? -4.668 1.679 3.435 1.00 96.56 84 LEU A N 1
ATOM 677 C CA . LEU A 1 84 ? -4.256 1.202 2.119 1.00 96.56 84 LEU A CA 1
ATOM 678 C C . LEU A 1 84 ? -3.252 0.074 2.311 1.00 96.56 84 LEU A C 1
ATOM 680 O O . LEU A 1 84 ? -2.280 0.231 3.047 1.00 96.56 84 LEU A O 1
ATOM 684 N N . TYR A 1 85 ? -3.519 -1.067 1.689 1.00 96.00 85 TYR A N 1
ATOM 685 C CA . TYR A 1 85 ? -2.698 -2.256 1.855 1.00 96.00 85 TYR A CA 1
ATOM 686 C C . TYR A 1 85 ? -2.683 -3.129 0.602 1.00 96.00 85 TYR A C 1
ATOM 688 O O . TYR A 1 85 ? -3.605 -3.098 -0.218 1.00 96.00 85 TYR A O 1
ATOM 696 N N . ALA A 1 86 ? -1.679 -3.994 0.518 1.00 94.69 86 ALA A N 1
ATOM 697 C CA . ALA A 1 86 ? -1.531 -5.013 -0.509 1.00 94.69 86 ALA A CA 1
ATOM 698 C C . ALA A 1 86 ? -1.228 -6.391 0.099 1.00 94.69 86 ALA A C 1
ATOM 700 O O . ALA A 1 86 ? -0.921 -6.524 1.282 1.00 94.69 86 ALA A O 1
ATOM 701 N N . ARG A 1 87 ? -1.324 -7.448 -0.716 1.00 91.69 87 ARG A N 1
ATOM 702 C CA . ARG A 1 87 ? -1.039 -8.842 -0.295 1.00 91.69 87 ARG A CA 1
ATOM 703 C C . ARG A 1 87 ? 0.363 -9.338 -0.637 1.00 91.69 87 ARG A C 1
ATOM 705 O O . ARG A 1 87 ? 0.742 -10.433 -0.244 1.00 91.69 87 ARG A O 1
ATOM 712 N N . LYS A 1 88 ? 1.101 -8.569 -1.421 1.00 90.44 88 LYS A N 1
ATOM 713 C CA . LYS A 1 88 ? 2.485 -8.838 -1.815 1.00 90.44 88 LYS A CA 1
ATOM 714 C C . LYS A 1 88 ? 3.273 -7.588 -1.547 1.00 90.44 88 LYS A C 1
ATOM 716 O O . LYS A 1 88 ? 2.697 -6.530 -1.768 1.00 90.44 88 LYS A O 1
ATOM 721 N N . ASP A 1 89 ? 4.528 -7.703 -1.138 1.00 89.44 89 ASP A N 1
ATOM 722 C CA . ASP A 1 89 ? 5.366 -6.532 -0.908 1.00 89.44 89 ASP A CA 1
ATOM 723 C C . ASP A 1 89 ? 5.720 -5.802 -2.215 1.00 89.44 89 ASP A C 1
ATOM 725 O O . ASP A 1 89 ? 5.586 -6.364 -3.307 1.00 89.44 89 ASP A O 1
ATOM 729 N N . LEU A 1 90 ? 6.134 -4.540 -2.108 1.00 87.75 90 LEU A N 1
ATOM 730 C CA . LEU A 1 90 ? 6.675 -3.787 -3.228 1.00 87.75 90 LEU A CA 1
ATOM 731 C C . LEU A 1 90 ? 8.177 -4.047 -3.272 1.00 87.75 90 LEU A C 1
ATOM 733 O O . LEU A 1 90 ? 8.863 -3.963 -2.258 1.00 87.75 90 LEU A O 1
ATOM 737 N N . VAL A 1 91 ? 8.688 -4.365 -4.457 1.00 87.00 91 VAL A N 1
ATOM 738 C CA . VAL A 1 91 ? 10.120 -4.593 -4.639 1.00 87.00 91 VAL A CA 1
ATOM 739 C C . VAL A 1 91 ? 10.865 -3.282 -4.385 1.00 87.00 91 VAL A C 1
ATOM 741 O O . VAL A 1 91 ? 10.594 -2.277 -5.039 1.00 87.00 91 VAL A O 1
ATOM 744 N N . THR A 1 92 ? 11.791 -3.293 -3.428 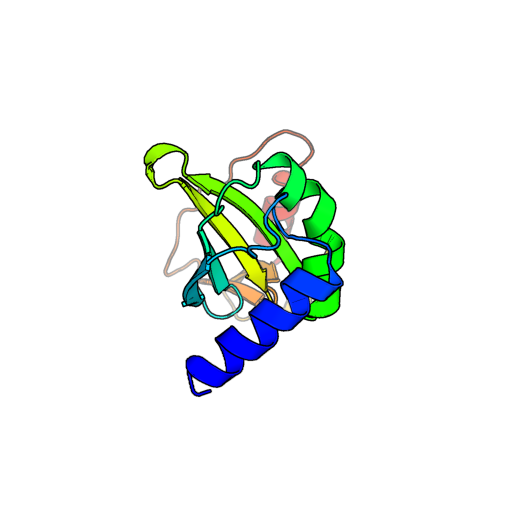1.00 85.25 92 THR A N 1
ATOM 745 C CA . THR A 1 92 ? 12.589 -2.116 -3.049 1.00 85.25 92 THR A CA 1
ATOM 746 C C . THR A 1 92 ? 13.859 -1.970 -3.883 1.00 85.25 92 THR A C 1
ATOM 748 O O . THR A 1 92 ? 14.304 -0.848 -4.112 1.00 85.25 92 THR A O 1
ATOM 751 N N . ASP A 1 93 ? 14.411 -3.081 -4.378 1.00 85.50 93 ASP A N 1
ATOM 752 C CA . ASP A 1 93 ? 15.551 -3.101 -5.296 1.00 85.50 93 ASP A CA 1
ATOM 753 C C . ASP A 1 93 ? 15.123 -3.646 -6.661 1.00 85.50 93 ASP A C 1
ATOM 755 O O . ASP A 1 93 ? 14.985 -4.855 -6.865 1.00 85.50 93 ASP A O 1
ATOM 759 N N . PHE A 1 94 ? 14.862 -2.733 -7.595 1.00 86.25 94 PHE A N 1
ATOM 760 C CA . PHE A 1 94 ? 14.491 -3.084 -8.957 1.00 86.25 94 PHE A CA 1
ATOM 761 C C . PHE A 1 94 ? 15.714 -3.056 -9.869 1.00 86.25 94 PHE A C 1
ATOM 763 O O . PHE A 1 94 ? 16.232 -1.991 -10.214 1.00 86.25 94 PHE A O 1
ATOM 770 N N . LYS A 1 95 ? 16.134 -4.238 -10.322 1.00 86.00 95 LYS A N 1
ATOM 771 C CA . LYS A 1 95 ? 17.148 -4.363 -11.368 1.00 86.00 95 LYS A CA 1
ATOM 772 C C . LYS A 1 95 ? 16.491 -4.238 -12.730 1.00 86.00 95 LYS A C 1
ATOM 774 O O . LYS A 1 95 ? 15.558 -4.976 -13.045 1.00 86.00 95 LYS A O 1
ATOM 779 N N . MET A 1 96 ? 17.006 -3.311 -13.532 1.00 83.12 96 MET A N 1
ATOM 780 C CA . MET A 1 96 ? 16.524 -3.129 -14.892 1.00 83.12 96 MET A CA 1
ATOM 781 C C . MET A 1 96 ? 16.728 -4.432 -15.679 1.00 83.12 96 MET A C 1
ATOM 783 O O . MET A 1 96 ? 17.830 -4.987 -15.644 1.00 83.12 96 MET A O 1
ATOM 787 N N . PRO A 1 97 ? 15.687 -4.943 -16.356 1.00 85.50 97 PRO A N 1
ATOM 788 C CA . PRO A 1 97 ? 15.833 -6.091 -17.226 1.00 85.50 97 PRO A CA 1
ATOM 789 C C . PRO A 1 97 ? 16.736 -5.739 -18.409 1.00 85.50 97 PRO A C 1
ATOM 791 O O . PRO A 1 97 ? 16.890 -4.577 -18.788 1.00 85.50 97 PRO A O 1
ATOM 794 N N . GLU A 1 98 ? 17.307 -6.774 -19.009 1.00 86.38 98 GLU A N 1
ATOM 795 C CA . GLU A 1 98 ? 18.053 -6.676 -20.255 1.00 86.38 98 GLU A CA 1
ATOM 796 C C . GLU A 1 98 ? 17.230 -5.949 -21.335 1.00 86.38 98 GLU A C 1
ATOM 798 O O . GLU A 1 98 ? 16.090 -6.329 -21.615 1.00 86.38 98 GLU A O 1
ATOM 803 N N . ILE A 1 99 ? 17.807 -4.928 -21.974 1.00 82.88 99 ILE A N 1
ATOM 804 C CA . ILE A 1 99 ? 17.098 -4.035 -22.913 1.00 82.88 99 ILE A CA 1
ATOM 805 C C . ILE A 1 99 ? 16.454 -4.825 -24.060 1.00 82.88 99 ILE A C 1
ATOM 807 O O . ILE A 1 99 ? 15.333 -4.536 -24.465 1.00 82.88 99 ILE A O 1
ATOM 811 N N . HIS A 1 100 ? 17.125 -5.878 -24.533 1.00 81.81 100 HIS A N 1
ATOM 812 C CA . HIS A 1 100 ? 16.645 -6.728 -25.625 1.00 81.81 100 HIS A CA 1
ATOM 813 C C . HIS A 1 100 ? 15.347 -7.491 -25.298 1.00 81.81 100 HIS A C 1
ATOM 815 O O . HIS A 1 100 ? 14.695 -8.011 -26.201 1.00 81.81 100 HIS A O 1
ATOM 821 N N . THR A 1 101 ? 14.961 -7.574 -24.020 1.00 85.44 101 THR A N 1
ATOM 822 C CA . THR A 1 101 ? 13.697 -8.191 -23.585 1.00 85.44 101 THR A CA 1
ATOM 823 C C . THR A 1 101 ? 12.508 -7.233 -23.675 1.00 85.44 101 THR A C 1
ATOM 825 O O . THR A 1 101 ? 11.355 -7.668 -23.612 1.00 85.44 101 THR A O 1
ATOM 828 N N . LEU A 1 102 ? 12.768 -5.933 -23.833 1.00 85.44 102 LEU A N 1
ATOM 829 C CA . LEU A 1 102 ? 11.743 -4.907 -23.950 1.00 85.44 102 LEU A CA 1
ATOM 830 C C . LEU A 1 102 ? 11.282 -4.782 -25.402 1.00 85.44 102 LEU A C 1
ATOM 832 O O . LEU A 1 102 ? 12.055 -4.897 -26.352 1.00 85.44 102 LEU A O 1
ATOM 836 N N . LYS A 1 103 ? 9.984 -4.535 -25.586 1.00 87.25 103 LYS A N 1
ATOM 837 C CA . LYS A 1 103 ? 9.443 -4.246 -26.916 1.00 87.25 103 LYS A CA 1
ATOM 838 C C . LYS A 1 103 ? 9.947 -2.877 -27.375 1.00 87.25 103 LYS A C 1
ATOM 840 O O . LYS A 1 103 ? 10.058 -1.954 -26.571 1.00 87.25 103 LYS A O 1
ATOM 845 N N . LYS A 1 104 ? 10.171 -2.725 -28.683 1.00 87.25 104 LYS A N 1
ATOM 846 C CA . LYS A 1 104 ? 10.514 -1.430 -29.291 1.00 87.25 104 LYS A CA 1
ATOM 847 C C . LYS A 1 104 ? 9.521 -0.347 -28.843 1.00 87.25 104 LYS A C 1
ATOM 849 O O . LYS A 1 104 ? 8.334 -0.641 -28.708 1.00 87.25 104 LYS A O 1
ATOM 854 N N . ASN A 1 105 ? 10.005 0.880 -28.632 1.00 88.62 105 ASN A N 1
ATOM 855 C CA . ASN A 1 105 ? 9.219 2.042 -28.188 1.00 88.62 105 ASN A CA 1
ATOM 856 C C . ASN A 1 105 ? 8.616 1.924 -26.771 1.00 88.62 105 ASN A C 1
ATOM 858 O O . ASN A 1 105 ? 7.810 2.769 -26.377 1.00 88.62 105 ASN A O 1
ATOM 862 N N . THR A 1 106 ? 8.991 0.903 -25.992 1.00 90.12 106 THR A N 1
ATOM 863 C CA . THR A 1 106 ? 8.501 0.726 -24.619 1.00 90.12 106 THR A CA 1
ATOM 864 C C . THR A 1 106 ? 9.398 1.448 -23.627 1.00 90.12 106 THR A C 1
ATOM 866 O O . THR A 1 106 ? 10.577 1.145 -23.491 1.00 90.12 106 THR A O 1
ATOM 869 N N . LEU A 1 107 ? 8.798 2.353 -22.868 1.00 90.75 107 LEU A N 1
ATOM 870 C CA . LEU A 1 107 ? 9.407 3.032 -21.739 1.00 90.75 107 LEU A CA 1
ATOM 871 C C . LEU A 1 107 ? 9.084 2.272 -20.456 1.00 90.75 107 LEU A C 1
ATOM 873 O O . LEU A 1 107 ? 7.926 2.217 -20.029 1.00 90.75 107 LEU A O 1
ATOM 877 N N . LEU A 1 108 ? 10.108 1.691 -19.835 1.00 91.19 108 LEU A N 1
ATOM 878 C CA . LEU A 1 108 ? 9.986 1.008 -18.552 1.00 91.19 108 LEU A CA 1
ATOM 879 C C . LEU A 1 108 ? 10.065 2.027 -17.408 1.00 91.19 108 LEU A C 1
ATOM 881 O O . LEU A 1 108 ? 11.103 2.649 -17.188 1.00 91.19 108 LEU A O 1
ATOM 885 N N . LEU A 1 109 ? 8.966 2.187 -16.669 1.00 90.56 109 LEU A N 1
ATOM 886 C CA . LEU A 1 109 ? 8.860 3.143 -15.561 1.00 90.56 109 LEU A CA 1
ATOM 887 C C . LEU A 1 109 ? 9.247 2.521 -14.214 1.00 90.56 109 LEU A C 1
ATOM 889 O O . LEU A 1 109 ? 9.644 3.233 -13.295 1.00 90.56 109 LEU A O 1
ATOM 893 N N . GLY A 1 110 ? 9.122 1.199 -14.091 1.00 89.81 110 GLY A N 1
ATOM 894 C CA . GLY A 1 110 ? 9.497 0.454 -12.895 1.00 89.81 110 GLY A CA 1
ATOM 895 C C . GLY A 1 110 ? 8.686 -0.825 -12.723 1.00 89.81 110 GLY A C 1
ATOM 896 O O . GLY A 1 110 ? 8.121 -1.365 -13.678 1.00 89.81 110 GLY A O 1
ATOM 897 N N . GLN A 1 111 ? 8.600 -1.300 -11.484 1.00 89.00 111 GLN A N 1
ATOM 898 C CA . GLN A 1 111 ? 7.887 -2.519 -11.122 1.00 89.00 111 GLN A CA 1
ATOM 899 C C . GLN A 1 111 ? 6.804 -2.224 -10.081 1.00 89.00 111 GLN A C 1
ATOM 901 O O . GLN A 1 111 ? 7.086 -1.744 -8.988 1.00 89.00 111 GLN A O 1
ATOM 906 N N . GLY A 1 112 ? 5.553 -2.531 -10.430 1.00 87.88 112 GLY A N 1
ATOM 907 C CA . GLY A 1 112 ? 4.469 -2.666 -9.463 1.00 87.88 112 GLY A CA 1
ATOM 908 C C . GLY A 1 112 ? 4.536 -4.021 -8.750 1.00 87.88 112 GLY A C 1
ATOM 909 O O . GLY A 1 112 ? 5.368 -4.869 -9.068 1.00 87.88 112 GLY A O 1
ATOM 910 N N . ARG A 1 113 ? 3.627 -4.270 -7.805 1.00 88.62 113 ARG A N 1
ATOM 911 C CA . ARG A 1 113 ? 3.660 -5.487 -6.969 1.00 88.62 113 ARG A CA 1
ATOM 912 C C . ARG A 1 113 ? 3.471 -6.778 -7.779 1.00 88.62 113 ARG A C 1
ATOM 914 O O . ARG A 1 113 ? 4.048 -7.808 -7.432 1.00 88.62 113 ARG A O 1
ATOM 921 N N . SER A 1 114 ? 2.698 -6.737 -8.868 1.00 85.00 114 SER A N 1
ATOM 922 C CA . SER A 1 114 ? 2.483 -7.908 -9.733 1.00 85.00 114 SER A CA 1
ATOM 923 C C . SER A 1 114 ? 3.073 -7.809 -11.140 1.00 85.00 114 SER A C 1
ATOM 925 O O . SER A 1 114 ? 3.274 -8.847 -11.770 1.00 85.00 114 SER A O 1
ATOM 927 N N . LYS A 1 115 ? 3.302 -6.605 -11.677 1.00 88.19 115 LYS A N 1
ATOM 928 C CA . LYS A 1 115 ? 3.698 -6.405 -13.083 1.00 88.19 115 LYS A CA 1
ATOM 929 C C . LYS A 1 115 ? 4.634 -5.215 -13.245 1.00 88.19 115 LYS A C 1
ATOM 931 O O . LYS A 1 115 ? 4.623 -4.294 -12.432 1.00 88.19 115 LYS A O 1
ATOM 936 N N . TRP A 1 116 ? 5.398 -5.213 -14.333 1.00 90.19 116 TRP A N 1
ATOM 937 C CA . TRP A 1 116 ? 6.121 -4.021 -14.763 1.00 90.19 116 TRP A CA 1
ATOM 938 C C . TRP A 1 116 ? 5.151 -2.908 -15.144 1.00 90.19 116 TRP A C 1
ATOM 940 O O . TRP A 1 116 ? 4.109 -3.151 -15.760 1.00 90.19 116 TRP A O 1
ATOM 950 N N . ILE A 1 117 ? 5.514 -1.689 -14.765 1.00 89.94 117 ILE A N 1
ATOM 951 C CA . ILE A 1 117 ? 4.836 -0.473 -15.186 1.00 89.94 117 ILE A CA 1
ATOM 952 C C . ILE A 1 117 ? 5.607 0.043 -16.393 1.00 89.94 117 ILE A C 1
ATOM 954 O O . ILE A 1 117 ? 6.784 0.388 -16.294 1.00 89.94 117 ILE A O 1
ATOM 958 N N . GLN A 1 118 ? 4.938 0.075 -17.538 1.00 91.19 118 GLN A N 1
ATOM 959 C CA . GLN A 1 118 ? 5.531 0.474 -18.805 1.00 91.19 118 GLN A CA 1
ATOM 960 C C . GLN A 1 118 ? 4.514 1.236 -19.653 1.00 91.19 118 GLN A C 1
ATOM 962 O O . GLN A 1 118 ? 3.309 1.012 -19.526 1.00 91.19 118 GLN A O 1
ATOM 967 N N . THR A 1 119 ? 4.999 2.118 -20.521 1.00 91.00 119 THR A N 1
ATOM 968 C CA . THR A 1 119 ? 4.183 2.855 -21.496 1.00 91.00 119 THR A CA 1
ATOM 969 C C . THR A 1 119 ? 4.831 2.800 -22.871 1.00 91.00 119 THR A C 1
ATOM 971 O O . THR A 1 119 ? 6.043 2.652 -22.981 1.00 91.00 119 THR A O 1
ATOM 974 N N . ASP A 1 120 ? 4.032 2.942 -23.921 1.00 91.50 120 ASP A N 1
ATOM 975 C CA . ASP A 1 120 ? 4.536 3.139 -25.279 1.00 91.50 120 ASP A CA 1
ATOM 976 C C . ASP A 1 120 ? 4.755 4.639 -25.523 1.00 91.50 120 ASP A C 1
ATOM 978 O O . ASP A 1 120 ? 3.848 5.439 -25.273 1.00 91.50 120 ASP A O 1
ATOM 982 N N . ILE A 1 121 ? 5.945 5.037 -25.984 1.00 90.69 121 ILE A N 1
ATOM 983 C CA . ILE A 1 121 ? 6.251 6.446 -26.285 1.00 90.69 121 ILE A CA 1
ATOM 984 C C . ILE A 1 121 ? 5.464 6.965 -27.495 1.00 90.69 121 ILE A C 1
ATOM 986 O O . ILE A 1 121 ? 5.211 8.160 -27.600 1.00 90.69 121 ILE A O 1
ATOM 990 N N . THR A 1 122 ? 5.030 6.086 -28.400 1.00 91.88 122 THR A N 1
ATOM 991 C CA . THR A 1 122 ? 4.200 6.482 -29.548 1.00 91.88 122 THR A CA 1
ATOM 992 C C . THR A 1 122 ? 2.789 6.876 -29.117 1.00 91.88 122 THR A C 1
ATOM 994 O O . THR A 1 122 ? 2.197 7.774 -29.708 1.00 91.88 122 THR A O 1
ATOM 997 N N . ALA A 1 123 ? 2.272 6.247 -28.056 1.00 92.31 123 ALA A N 1
ATOM 998 C CA . ALA A 1 123 ? 0.986 6.590 -27.456 1.00 92.31 123 ALA A CA 1
ATOM 999 C C . ALA A 1 123 ? 1.106 7.751 -26.453 1.00 92.31 123 ALA A C 1
ATOM 1001 O O . ALA A 1 123 ? 0.196 8.573 -26.351 1.00 92.31 123 ALA A O 1
ATOM 1002 N N . THR A 1 124 ? 2.234 7.836 -25.741 1.00 90.19 124 THR A N 1
ATOM 1003 C CA . THR A 1 124 ? 2.498 8.849 -24.711 1.00 90.19 124 THR A CA 1
ATOM 1004 C C . THR A 1 124 ? 3.818 9.577 -25.015 1.00 90.19 124 THR A C 1
ATOM 1006 O O . THR A 1 124 ? 4.843 9.280 -24.396 1.00 90.19 124 THR A O 1
ATOM 1009 N N . PRO A 1 125 ? 3.825 10.533 -25.965 1.00 90.62 125 PRO A N 1
ATOM 1010 C CA . PRO A 1 125 ? 5.058 11.140 -26.483 1.00 90.62 125 PRO A CA 1
ATOM 1011 C C . PRO A 1 125 ?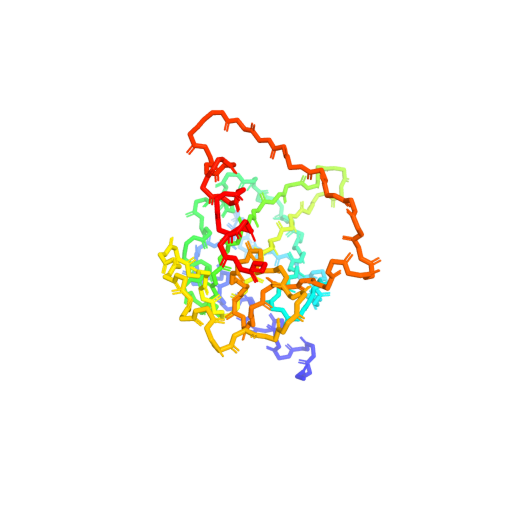 5.717 12.144 -25.531 1.00 90.62 125 PRO A C 1
ATOM 1013 O O . PRO A 1 125 ? 6.882 12.500 -25.709 1.00 90.62 125 PRO A O 1
ATOM 1016 N N . HIS A 1 126 ? 4.989 12.621 -24.520 1.00 91.25 126 HIS A N 1
ATOM 1017 C CA . HIS A 1 126 ? 5.476 13.607 -23.561 1.00 91.25 126 HIS A CA 1
ATOM 1018 C C . HIS A 1 126 ? 5.242 13.121 -22.131 1.00 91.25 126 HIS A C 1
ATOM 1020 O O . HIS A 1 126 ? 4.141 12.706 -21.775 1.00 91.25 126 HIS A O 1
ATOM 1026 N N . LEU A 1 127 ? 6.288 13.197 -21.307 1.00 90.06 127 LEU A N 1
ATOM 1027 C CA . LEU A 1 127 ? 6.294 12.765 -19.912 1.00 90.06 127 LEU A CA 1
ATOM 1028 C C . LEU A 1 127 ? 6.779 13.907 -19.022 1.00 90.06 127 LEU A C 1
ATOM 1030 O O . LEU A 1 127 ? 7.818 14.512 -19.285 1.00 90.06 127 LEU A O 1
ATOM 1034 N N . LEU A 1 128 ? 6.051 14.168 -17.937 1.00 92.81 128 LEU A N 1
ATOM 1035 C CA . LEU A 1 128 ? 6.489 15.061 -16.870 1.00 92.81 128 LEU A CA 1
ATOM 1036 C C . LEU A 1 128 ? 7.079 14.226 -15.729 1.00 92.81 128 LEU A C 1
ATOM 1038 O O . LEU A 1 128 ? 6.375 13.420 -15.125 1.00 92.81 128 LEU A O 1
ATOM 1042 N N . ILE A 1 129 ? 8.358 14.440 -15.412 1.00 91.56 129 ILE A N 1
ATOM 1043 C CA . ILE A 1 129 ? 9.050 13.761 -14.307 1.00 91.56 129 ILE A CA 1
ATOM 1044 C C . ILE A 1 129 ? 9.387 14.794 -13.230 1.00 91.56 129 ILE A C 1
ATOM 1046 O O . ILE A 1 129 ? 10.209 15.684 -13.446 1.00 91.56 129 ILE A O 1
ATOM 1050 N N . ALA A 1 130 ? 8.775 14.662 -12.053 1.00 93.38 130 ALA A N 1
ATOM 1051 C CA . ALA A 1 130 ? 8.947 15.576 -10.924 1.00 93.38 130 ALA A CA 1
ATOM 1052 C C . ALA A 1 130 ? 9.240 14.818 -9.617 1.00 93.38 130 ALA A C 1
ATOM 1054 O O . ALA A 1 130 ? 8.954 13.632 -9.491 1.00 93.38 130 ALA A O 1
ATOM 1055 N N . GLY A 1 131 ? 9.848 15.501 -8.644 1.00 92.56 131 GLY A N 1
ATOM 1056 C CA . GLY A 1 131 ? 10.283 14.913 -7.370 1.00 92.56 131 GLY A CA 1
ATOM 1057 C C . GLY A 1 131 ? 11.466 15.663 -6.748 1.00 92.56 131 GLY A C 1
ATOM 1058 O O . GLY A 1 131 ? 12.117 16.476 -7.406 1.00 92.56 131 GLY A O 1
ATOM 1059 N N . GLN A 1 132 ? 11.790 15.387 -5.487 1.00 94.81 132 GLN A N 1
ATOM 1060 C CA . GLN A 1 132 ? 12.888 16.051 -4.768 1.00 94.81 132 GLN A CA 1
ATOM 1061 C C . GLN A 1 132 ? 14.273 15.489 -5.148 1.00 94.81 132 GLN A C 1
ATOM 1063 O O . GLN A 1 132 ? 14.391 14.437 -5.789 1.00 94.81 132 GLN A O 1
ATOM 1068 N N . THR A 1 133 ? 15.347 16.220 -4.844 1.00 94.44 133 THR A N 1
ATOM 1069 C CA . THR A 1 133 ? 16.731 15.761 -5.078 1.00 94.44 133 THR A CA 1
ATOM 1070 C C . THR A 1 133 ? 17.010 14.484 -4.286 1.00 94.44 133 THR A C 1
ATOM 1072 O O . THR A 1 133 ? 16.564 14.355 -3.155 1.00 94.44 133 THR A O 1
ATOM 1075 N N . GLY A 1 134 ? 17.702 13.520 -4.900 1.00 91.44 134 GLY A N 1
ATOM 1076 C CA . GLY A 1 134 ? 17.972 12.209 -4.293 1.00 91.44 134 GLY A CA 1
ATOM 1077 C C . GLY A 1 134 ? 16.890 11.145 -4.522 1.00 91.44 134 GLY A C 1
ATOM 1078 O O . GLY A 1 134 ? 17.178 9.967 -4.377 1.00 91.44 134 GLY A O 1
ATOM 1079 N N . TYR A 1 135 ? 15.692 11.508 -4.997 1.00 90.25 135 TYR A N 1
ATOM 1080 C CA . TYR A 1 135 ? 14.576 10.565 -5.211 1.00 90.25 135 TYR A CA 1
ATOM 1081 C C . TYR A 1 135 ? 14.598 9.862 -6.585 1.00 90.25 135 TYR A C 1
ATOM 1083 O O . TYR A 1 135 ? 13.562 9.495 -7.128 1.00 90.25 135 TYR A O 1
ATOM 1091 N N . GLY A 1 136 ? 15.770 9.722 -7.211 1.00 91.19 136 GLY A N 1
ATOM 1092 C CA . GLY A 1 136 ? 15.925 8.869 -8.398 1.00 91.19 136 GLY A CA 1
ATOM 1093 C C . GLY A 1 136 ? 15.448 9.429 -9.747 1.00 91.19 136 GLY A C 1
ATOM 1094 O O . GLY A 1 136 ? 15.572 8.726 -10.743 1.00 91.19 136 GLY A O 1
ATOM 1095 N N . LYS A 1 137 ? 14.996 10.689 -9.850 1.00 94.56 137 LYS A N 1
ATOM 1096 C CA . LYS A 1 137 ? 14.561 11.296 -11.135 1.00 94.56 137 LYS A CA 1
ATOM 1097 C C . LYS A 1 137 ? 15.580 11.150 -12.271 1.00 94.56 137 LYS A C 1
ATOM 1099 O O . LYS A 1 137 ? 15.237 10.703 -13.358 1.00 94.56 137 LYS A O 1
ATOM 1104 N N . SER A 1 138 ? 16.843 11.507 -12.015 1.00 94.62 138 SER A N 1
ATOM 1105 C CA . SER A 1 138 ? 17.917 11.394 -13.012 1.00 94.62 138 SER A CA 1
ATOM 1106 C C . SER A 1 138 ? 18.257 9.938 -13.328 1.00 94.62 138 SER A C 1
ATOM 1108 O O . SER A 1 138 ? 18.801 9.648 -14.386 1.00 94.62 138 SER A O 1
ATOM 1110 N N . THR A 1 139 ? 17.972 9.006 -12.416 1.00 92.25 139 THR A N 1
ATOM 1111 C CA . THR A 1 139 ? 18.127 7.565 -12.654 1.00 92.25 139 THR A CA 1
ATOM 1112 C C . THR A 1 139 ? 17.008 7.043 -13.549 1.00 92.25 139 THR A C 1
ATOM 1114 O O . THR A 1 139 ? 17.313 6.363 -14.520 1.00 92.25 139 THR A O 1
ATOM 1117 N N . LEU A 1 140 ? 15.756 7.446 -13.304 1.00 92.00 140 LEU A N 1
ATOM 1118 C CA . LEU A 1 140 ? 14.627 7.136 -14.183 1.00 92.00 140 LEU A CA 1
ATOM 1119 C C . LEU A 1 140 ? 14.849 7.703 -15.591 1.00 92.00 140 LEU A C 1
ATOM 1121 O O . LEU A 1 140 ? 14.707 6.993 -16.572 1.00 92.00 140 LEU A O 1
ATOM 1125 N N . LEU A 1 141 ? 15.268 8.963 -15.721 1.00 92.19 141 LEU A N 1
ATOM 1126 C CA . LEU A 1 141 ? 15.523 9.545 -17.042 1.00 92.19 141 LEU A CA 1
ATOM 1127 C C . LEU A 1 141 ? 16.633 8.796 -17.801 1.00 92.19 141 LEU A C 1
ATOM 1129 O O . LEU A 1 141 ? 16.509 8.567 -19.001 1.00 92.19 141 LEU A O 1
ATOM 1133 N N . ARG A 1 142 ? 17.686 8.357 -17.099 1.00 91.25 142 ARG A N 1
ATOM 1134 C CA . ARG A 1 142 ? 18.729 7.506 -17.686 1.00 91.25 142 ARG A CA 1
ATOM 1135 C C . ARG A 1 142 ? 18.177 6.154 -18.132 1.00 91.25 142 ARG A C 1
ATOM 1137 O O . ARG A 1 142 ? 18.473 5.759 -19.253 1.00 91.25 142 ARG A O 1
ATOM 1144 N N . SER A 1 143 ? 17.355 5.483 -17.319 1.00 88.88 143 SER A N 1
ATOM 1145 C CA . SER A 1 143 ? 16.750 4.208 -17.723 1.00 88.88 143 SER A CA 1
ATOM 1146 C C . SER A 1 143 ?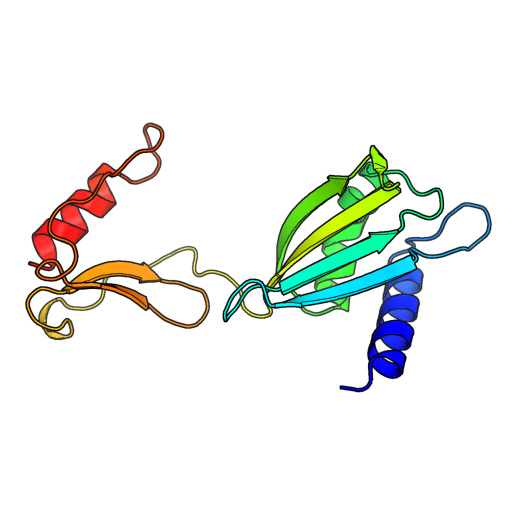 15.865 4.375 -18.954 1.00 88.88 143 SER A C 1
ATOM 1148 O O . SER A 1 143 ? 15.977 3.576 -19.873 1.00 88.88 143 SER A O 1
ATOM 1150 N N . LEU A 1 144 ? 15.070 5.449 -19.032 1.00 89.69 144 LEU A N 1
ATOM 1151 C CA . LEU A 1 144 ? 14.238 5.740 -20.203 1.00 89.69 144 LEU A CA 1
ATOM 1152 C C . LEU A 1 144 ? 15.070 5.863 -21.483 1.00 89.69 144 LEU A C 1
ATOM 1154 O O . LEU A 1 144 ? 14.757 5.195 -22.462 1.00 89.69 144 LEU A O 1
ATOM 1158 N N . ILE A 1 145 ? 16.151 6.651 -21.455 1.00 88.00 145 ILE A N 1
ATOM 1159 C CA . ILE A 1 145 ? 17.062 6.809 -22.603 1.00 88.00 145 ILE A CA 1
ATOM 1160 C C . ILE A 1 145 ? 17.680 5.464 -23.000 1.00 88.00 145 ILE A C 1
ATOM 1162 O O . ILE A 1 145 ? 17.835 5.184 -24.181 1.00 88.00 145 ILE A O 1
ATOM 1166 N N . THR A 1 146 ? 18.027 4.623 -22.024 1.00 85.31 146 THR A N 1
ATOM 1167 C CA . THR A 1 146 ? 18.613 3.299 -22.274 1.00 85.31 146 THR A CA 1
ATOM 1168 C C . THR A 1 146 ? 17.611 2.289 -22.850 1.00 85.31 146 THR A C 1
ATOM 1170 O O . THR A 1 146 ? 18.028 1.343 -23.509 1.00 85.31 146 THR A O 1
ATOM 1173 N N . THR A 1 147 ? 16.307 2.462 -22.615 1.00 81.88 147 THR A N 1
ATOM 1174 C CA . THR A 1 147 ? 15.258 1.564 -23.139 1.00 81.88 147 THR A CA 1
ATOM 1175 C C . THR A 1 147 ? 14.744 1.920 -24.539 1.00 81.88 147 THR A C 1
ATOM 1177 O O . THR A 1 147 ? 13.955 1.153 -25.091 1.00 81.88 147 THR A O 1
ATOM 1180 N N . MET A 1 148 ? 15.144 3.072 -25.088 1.00 71.31 148 MET A N 1
ATOM 1181 C CA . MET A 1 148 ? 14.698 3.562 -26.402 1.00 71.31 148 MET A CA 1
ATOM 1182 C C . MET A 1 148 ? 15.473 2.964 -27.576 1.00 71.31 148 MET A C 1
ATOM 1184 O O . MET A 1 148 ? 16.678 2.672 -27.419 1.00 71.31 148 MET A O 1
#

Secondary structure (DSSP, 8-state):
--HHHHHHHHHHHHHHTT---TTSPPPEEEEEEESSSSEEEEEEE-TT--HHHHHHHHHHHHHHHT-EEEEEEEETTTTEEEEEEESSPPPSS-PPPPGGGSPTTEEEEEE-SSSEEEEETTT---------TTSSHHHHHHHHHHH-

Foldseek 3Di:
DPPVVVQVLLLVLCVVLVQADPVRDHWAWDDWADPDDFKIKTKTASNPPDPVSCVVSVVSSCVSVQWAWPDKDDDPVRNMIITMIGNADADPDFDDPDLVVDDPQKQFQTDDRPGTDIDRCVVVVDDDQDDDPPPCSVVSVVSRVVND

Sequence (148 aa):
MQKVRFQKHLNKVFLNCGLKNAFGKTPGFIFDRSVDIDTRKLALRKNGLSFKQFEQSLDHLANNLQIYTDSISENREKGSIEVLYARKDLVTDFKMPEIHTLKKNTLLLGQGRSKWIQTDITATPHLLIAGQTGYGKSTLLRSLITTM